Protein AF-A0A922IBK6-F1 (afdb_monomer_lite)

Structure (mmCIF, N/CA/C/O backbone):
data_AF-A0A922IBK6-F1
#
_entry.id   AF-A0A922IBK6-F1
#
loop_
_atom_site.group_PDB
_atom_site.id
_atom_site.type_symbol
_atom_site.label_atom_id
_atom_site.label_alt_id
_atom_site.label_comp_id
_atom_site.label_asym_id
_atom_site.label_entity_id
_atom_site.label_seq_id
_atom_site.pdbx_PDB_ins_code
_atom_site.Cartn_x
_atom_site.Cartn_y
_atom_site.Cartn_z
_atom_site.occupancy
_atom_site.B_iso_or_equiv
_atom_site.auth_seq_id
_atom_site.auth_comp_id
_atom_site.auth_asym_id
_atom_site.auth_atom_id
_atom_site.pdbx_PDB_model_num
ATOM 1 N N . MET A 1 1 ? -11.385 -10.817 -17.331 1.00 43.34 1 MET A N 1
ATOM 2 C CA . MET A 1 1 ? -9.987 -11.189 -17.031 1.00 43.34 1 MET A CA 1
ATOM 3 C C . MET A 1 1 ? -9.402 -10.031 -16.240 1.00 43.34 1 MET A C 1
ATOM 5 O O . MET A 1 1 ? -9.117 -8.999 -16.826 1.00 43.34 1 MET A O 1
ATOM 9 N N . ALA A 1 2 ? -9.418 -10.109 -14.909 1.00 59.72 2 ALA A N 1
ATOM 10 C CA . ALA A 1 2 ? -8.865 -9.042 -14.075 1.00 59.72 2 ALA A CA 1
ATOM 11 C C . ALA A 1 2 ? -7.346 -9.228 -14.001 1.00 59.72 2 ALA A C 1
ATOM 13 O O . ALA A 1 2 ? -6.892 -10.366 -13.886 1.00 59.72 2 ALA A O 1
ATOM 14 N N . ASN A 1 3 ? -6.583 -8.139 -14.106 1.00 81.62 3 ASN A N 1
ATOM 15 C CA . ASN A 1 3 ? -5.131 -8.172 -13.961 1.00 81.62 3 ASN A CA 1
ATOM 16 C C . ASN A 1 3 ? -4.776 -8.809 -12.599 1.00 81.62 3 ASN A C 1
ATOM 18 O O . ASN A 1 3 ? -5.258 -8.359 -11.556 1.00 81.62 3 ASN A O 1
ATOM 22 N N . VAL A 1 4 ? -3.996 -9.893 -12.635 1.00 84.56 4 VAL A N 1
ATOM 23 C CA . VAL A 1 4 ? -3.676 -10.713 -11.457 1.00 84.56 4 VAL A CA 1
ATOM 24 C C . VAL A 1 4 ? -2.837 -9.922 -10.455 1.00 84.56 4 VAL A C 1
ATOM 26 O O . VAL A 1 4 ? -3.129 -9.981 -9.265 1.00 84.56 4 VAL A O 1
ATOM 29 N N . ASP A 1 5 ? -1.888 -9.111 -10.922 1.00 81.81 5 ASP A N 1
ATOM 30 C CA . ASP A 1 5 ? -1.016 -8.301 -10.065 1.00 81.81 5 ASP A CA 1
ATOM 31 C C . ASP A 1 5 ? -1.802 -7.221 -9.322 1.00 81.81 5 ASP A C 1
ATOM 33 O O . ASP A 1 5 ? -1.612 -7.010 -8.125 1.00 81.81 5 ASP A O 1
ATOM 37 N N . ILE A 1 6 ? -2.763 -6.589 -10.003 1.00 85.19 6 ILE A N 1
ATOM 38 C CA . ILE A 1 6 ? -3.666 -5.612 -9.382 1.00 85.19 6 ILE A CA 1
ATOM 39 C C . ILE A 1 6 ? -4.563 -6.281 -8.342 1.00 85.19 6 ILE A C 1
ATOM 41 O O . ILE A 1 6 ? -4.773 -5.738 -7.256 1.00 85.19 6 ILE A O 1
ATOM 45 N N . LYS A 1 7 ? -5.080 -7.475 -8.642 1.00 87.44 7 LYS A N 1
ATOM 46 C CA . LYS A 1 7 ? -5.880 -8.237 -7.681 1.00 87.44 7 LYS A CA 1
ATOM 47 C C . LYS A 1 7 ? -5.050 -8.599 -6.444 1.00 87.44 7 LYS A C 1
ATOM 49 O O . LYS A 1 7 ? -5.514 -8.372 -5.329 1.00 87.44 7 LYS A O 1
ATOM 54 N N . CYS A 1 8 ? -3.822 -9.079 -6.636 1.00 86.31 8 CYS A N 1
ATOM 55 C CA . CYS A 1 8 ? -2.886 -9.360 -5.551 1.00 86.31 8 CYS A CA 1
ATOM 56 C C . CYS A 1 8 ? -2.598 -8.107 -4.718 1.00 86.31 8 CYS A C 1
ATOM 58 O O . CYS A 1 8 ? -2.681 -8.169 -3.496 1.00 86.31 8 CYS A O 1
ATOM 60 N N . LEU A 1 9 ? -2.329 -6.958 -5.349 1.00 86.75 9 LEU A N 1
ATOM 61 C CA . LEU A 1 9 ? -2.093 -5.688 -4.655 1.00 86.75 9 LEU A CA 1
ATOM 62 C C . LEU A 1 9 ? -3.268 -5.312 -3.739 1.00 86.75 9 LEU A C 1
ATOM 64 O O . LEU A 1 9 ? -3.070 -4.985 -2.567 1.00 86.75 9 LEU A O 1
ATOM 68 N N . VAL A 1 10 ? -4.495 -5.396 -4.260 1.00 90.38 10 VAL A N 1
ATOM 69 C CA . VAL A 1 10 ? -5.727 -5.108 -3.511 1.00 90.38 10 VAL A CA 1
ATOM 70 C C . VAL A 1 10 ? -5.885 -6.061 -2.324 1.00 90.38 10 VAL A C 1
ATOM 72 O O . VAL A 1 10 ? -6.144 -5.619 -1.203 1.00 90.38 10 VAL A O 1
ATOM 75 N N . GLU A 1 11 ? -5.669 -7.359 -2.534 1.00 89.44 11 GLU A N 1
ATOM 76 C CA . GLU A 1 11 ? -5.773 -8.378 -1.484 1.00 89.44 11 GLU A CA 1
ATOM 77 C C . GLU A 1 11 ? -4.698 -8.219 -0.394 1.00 89.44 11 GLU A C 1
ATOM 79 O O . GLU A 1 11 ? -5.013 -8.314 0.801 1.00 89.44 11 GLU A O 1
ATOM 84 N N . ILE A 1 12 ? -3.454 -7.926 -0.792 1.00 87.38 12 ILE A N 1
ATOM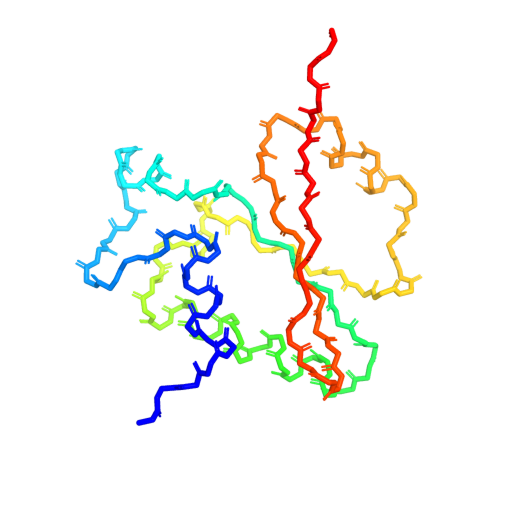 85 C CA . ILE A 1 12 ? -2.308 -7.695 0.097 1.00 87.38 12 ILE A CA 1
ATOM 86 C C . ILE A 1 12 ? -2.546 -6.469 0.972 1.00 87.38 12 ILE A C 1
ATOM 88 O O . ILE A 1 12 ? -2.301 -6.525 2.173 1.00 87.38 12 ILE A O 1
ATOM 92 N N . LEU A 1 13 ? -3.042 -5.368 0.412 1.00 88.38 13 LEU A N 1
ATOM 93 C CA . LEU A 1 13 ? -3.311 -4.159 1.192 1.00 88.38 13 LEU A CA 1
ATOM 94 C C . LEU A 1 13 ? -4.585 -4.281 2.046 1.00 88.38 13 LEU A C 1
ATOM 96 O O . LEU A 1 13 ? -4.746 -3.553 3.026 1.00 88.38 13 LEU A O 1
ATOM 100 N N . GLY A 1 14 ? -5.462 -5.240 1.734 1.00 90.88 14 GLY A N 1
ATOM 101 C CA . GLY A 1 14 ? -6.782 -5.354 2.359 1.00 90.88 14 GLY A CA 1
ATOM 102 C C . GLY A 1 14 ? -7.762 -4.302 1.839 1.00 90.88 14 GLY A C 1
ATOM 103 O O . GLY A 1 14 ? -8.677 -3.894 2.556 1.00 90.88 14 GLY A O 1
ATOM 104 N N . LEU A 1 15 ? -7.557 -3.849 0.602 1.00 92.25 15 LEU A N 1
ATOM 105 C CA . LEU A 1 15 ? -8.391 -2.843 -0.032 1.00 92.25 15 LEU A CA 1
ATOM 106 C C . LEU A 1 15 ? -9.745 -3.434 -0.428 1.00 92.25 15 LEU A C 1
ATOM 108 O O . LEU A 1 15 ? -9.852 -4.577 -0.877 1.00 92.25 15 LEU A O 1
ATOM 112 N N . LYS A 1 16 ? -10.796 -2.634 -0.270 1.00 92.56 16 LYS A N 1
ATOM 113 C CA . LYS A 1 16 ? -12.163 -2.971 -0.664 1.00 92.56 16 LYS A CA 1
ATOM 114 C C . LYS A 1 16 ? -12.703 -1.878 -1.571 1.00 92.56 16 LYS A C 1
ATOM 116 O O . LYS A 1 16 ? -12.617 -0.693 -1.254 1.00 92.56 16 LYS A O 1
ATOM 121 N N . TYR A 1 17 ? -13.264 -2.281 -2.705 1.00 90.88 17 TYR A N 1
ATOM 122 C CA . TYR A 1 17 ? -13.927 -1.351 -3.615 1.00 90.88 17 TYR A CA 1
ATOM 123 C C . TYR A 1 17 ? -15.145 -0.707 -2.943 1.00 90.88 17 TYR A C 1
ATOM 125 O O . TYR A 1 17 ? -15.800 -1.338 -2.112 1.00 90.88 17 TYR A O 1
ATOM 133 N N . ASN A 1 18 ? -15.450 0.533 -3.335 1.00 89.69 18 ASN A N 1
ATOM 134 C CA . ASN A 1 18 ? -16.565 1.336 -2.814 1.00 89.69 18 ASN A CA 1
ATOM 135 C C . ASN A 1 18 ? -16.502 1.623 -1.301 1.00 89.69 18 ASN A C 1
ATOM 137 O O . ASN A 1 18 ? -17.530 1.886 -0.682 1.00 89.69 18 ASN A O 1
ATOM 141 N N . ILE A 1 19 ? -15.309 1.569 -0.704 1.00 89.94 19 ILE A N 1
ATOM 142 C CA . ILE A 1 19 ? -15.060 2.005 0.672 1.00 89.94 19 ILE A CA 1
ATOM 143 C C . ILE A 1 19 ? -14.200 3.261 0.641 1.00 89.94 19 ILE A C 1
ATOM 145 O O . ILE A 1 19 ? -13.137 3.278 0.022 1.00 89.94 19 ILE A O 1
ATOM 149 N N . GLU A 1 20 ? -14.637 4.290 1.359 1.00 88.00 20 GLU A N 1
ATOM 150 C CA . GLU A 1 20 ? -13.835 5.480 1.620 1.00 88.00 20 GLU A CA 1
ATOM 151 C C . GLU A 1 20 ? -13.078 5.318 2.937 1.00 88.00 20 GLU A C 1
ATOM 153 O O . GLU A 1 20 ? -13.667 5.162 4.009 1.00 88.00 20 GLU A O 1
ATOM 158 N N . TYR A 1 21 ? -11.753 5.365 2.872 1.00 89.44 21 TYR A N 1
ATOM 159 C CA . TYR A 1 21 ? -10.878 5.172 4.024 1.00 89.44 21 TYR A CA 1
ATOM 160 C C . TYR A 1 21 ? -10.674 6.486 4.785 1.00 89.44 21 TYR A C 1
ATOM 162 O O . TYR A 1 21 ? -9.572 7.019 4.825 1.00 89.44 21 TYR A O 1
ATOM 170 N N . THR A 1 22 ? -11.753 7.042 5.337 1.00 86.88 22 THR A N 1
ATOM 171 C CA . THR A 1 22 ? -11.752 8.317 6.084 1.00 86.88 22 THR A C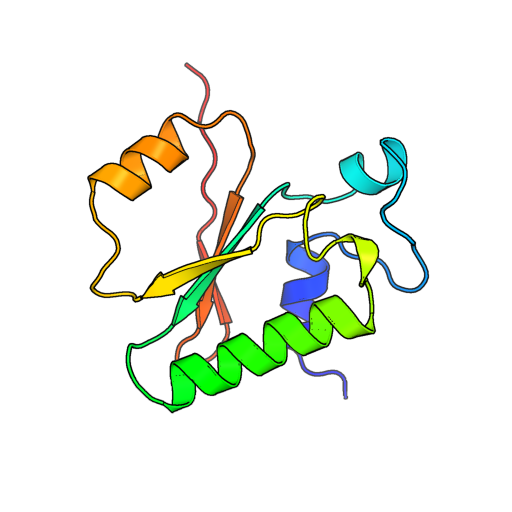A 1
ATOM 172 C C . THR A 1 22 ? -11.977 8.140 7.584 1.00 86.88 22 THR A C 1
ATOM 174 O O . THR A 1 22 ? -11.722 9.061 8.356 1.00 86.88 22 THR A O 1
ATOM 177 N N . THR A 1 23 ? -12.440 6.964 8.014 1.00 88.56 23 THR A N 1
ATOM 178 C CA . THR A 1 23 ? -12.723 6.645 9.419 1.00 88.56 23 THR A CA 1
ATOM 179 C C . THR A 1 23 ? -11.656 5.724 10.003 1.00 88.56 23 THR A C 1
ATOM 181 O O . THR A 1 23 ? -11.073 4.898 9.297 1.00 88.56 23 THR A O 1
ATOM 184 N N . ASP A 1 24 ? -11.446 5.797 11.319 1.00 86.62 24 ASP A N 1
ATOM 185 C CA . ASP A 1 24 ? -10.526 4.900 12.033 1.00 86.62 24 ASP A CA 1
ATOM 186 C C . ASP A 1 24 ? -10.877 3.419 11.845 1.00 86.62 24 ASP A C 1
ATOM 188 O O . ASP A 1 24 ? -9.990 2.568 11.812 1.00 86.62 24 ASP A O 1
ATOM 192 N N . GLU A 1 25 ? -12.165 3.092 11.734 1.00 89.56 25 GLU A N 1
ATOM 193 C CA . GLU A 1 25 ? -12.628 1.723 11.507 1.00 89.56 25 GLU A CA 1
ATOM 194 C C . GLU A 1 25 ? -12.208 1.214 10.124 1.00 89.56 25 GLU A C 1
ATOM 196 O O . GLU A 1 25 ? -11.632 0.129 10.010 1.00 89.56 25 GLU A O 1
ATOM 201 N N . HIS A 1 26 ? -12.411 2.019 9.077 1.00 89.56 26 HIS A N 1
ATOM 202 C CA . HIS A 1 26 ? -11.978 1.663 7.729 1.00 89.56 26 HIS A CA 1
ATOM 203 C C . HIS A 1 26 ? -10.452 1.600 7.638 1.00 89.56 26 HIS A C 1
ATOM 205 O O . HIS A 1 26 ? -9.921 0.648 7.066 1.00 89.56 26 HIS A O 1
ATOM 211 N N . MET A 1 27 ? -9.735 2.534 8.267 1.00 87.06 27 MET A N 1
ATOM 212 C CA . MET A 1 27 ? -8.270 2.508 8.317 1.00 87.06 27 MET A CA 1
ATOM 213 C C . MET A 1 27 ? -7.736 1.255 9.024 1.00 87.06 27 MET A C 1
ATOM 215 O O . MET A 1 27 ? -6.793 0.637 8.538 1.00 87.06 27 MET A O 1
ATOM 219 N N . LYS A 1 28 ? -8.371 0.810 10.118 1.00 87.94 28 LYS A N 1
ATOM 220 C CA . LYS A 1 28 ? -8.019 -0.443 10.819 1.00 87.94 28 LYS A CA 1
ATOM 221 C C . LYS A 1 28 ? -8.336 -1.706 10.017 1.00 87.94 28 LYS A C 1
ATOM 223 O O . LYS A 1 28 ? -7.823 -2.771 10.353 1.00 87.94 28 LYS A O 1
ATOM 228 N N . SER A 1 29 ? -9.179 -1.611 8.988 1.00 89.31 29 SER A N 1
ATOM 229 C CA . SER A 1 29 ? -9.479 -2.740 8.100 1.00 89.31 29 SER A CA 1
ATOM 230 C C . SER A 1 29 ? -8.366 -3.022 7.084 1.00 89.31 29 SER A C 1
ATOM 232 O O . SER A 1 29 ? -8.305 -4.130 6.544 1.00 89.31 29 SER A O 1
ATOM 234 N N . LEU A 1 30 ? -7.471 -2.054 6.849 1.00 89.44 30 LEU A N 1
ATOM 235 C CA . LEU A 1 30 ? -6.269 -2.252 6.045 1.00 89.44 30 LEU A CA 1
ATOM 236 C C . LEU A 1 30 ? -5.290 -3.174 6.773 1.00 89.44 30 LEU A C 1
ATOM 238 O O . LEU A 1 30 ? -5.140 -3.129 7.994 1.00 89.44 30 LEU A O 1
ATOM 242 N N . ARG A 1 31 ? -4.571 -3.998 6.008 1.00 88.56 31 ARG A N 1
ATOM 243 C CA . ARG A 1 31 ? -3.554 -4.904 6.570 1.00 88.56 31 ARG A CA 1
ATOM 244 C C . ARG A 1 31 ? -2.251 -4.180 6.914 1.00 88.56 31 ARG A C 1
ATOM 246 O O . ARG A 1 31 ? -1.501 -4.646 7.770 1.00 88.56 31 ARG A O 1
ATOM 253 N N . TYR A 1 32 ? -1.989 -3.057 6.247 1.00 86.44 32 TYR A N 1
ATOM 254 C CA . TYR A 1 32 ? -0.766 -2.269 6.370 1.00 86.44 32 TYR A CA 1
ATOM 255 C C . TYR A 1 32 ? -1.105 -0.781 6.424 1.00 86.44 32 TYR A C 1
ATOM 257 O O . TYR A 1 32 ? -2.023 -0.328 5.749 1.00 86.44 32 TYR A O 1
ATOM 265 N N . GLY A 1 33 ? -0.345 -0.023 7.218 1.00 81.31 33 GLY A N 1
ATOM 266 C CA . GLY A 1 33 ? -0.508 1.430 7.340 1.00 81.31 33 GLY A CA 1
ATOM 267 C C . GLY A 1 33 ? 0.400 2.231 6.405 1.00 81.31 33 GLY A C 1
ATOM 268 O O . GLY A 1 33 ? 0.293 3.453 6.341 1.00 81.31 33 GLY A O 1
ATOM 269 N N . ARG A 1 34 ? 1.330 1.560 5.716 1.00 82.81 34 ARG A N 1
ATOM 270 C CA . ARG A 1 34 ? 2.257 2.151 4.743 1.00 82.81 34 ARG A CA 1
ATOM 271 C C . ARG A 1 34 ? 2.489 1.185 3.592 1.00 82.81 34 ARG A C 1
ATOM 273 O O . ARG A 1 34 ? 2.641 -0.020 3.817 1.00 82.81 34 ARG A O 1
ATOM 280 N N . LEU A 1 35 ? 2.577 1.744 2.391 1.00 84.19 35 LEU A N 1
ATOM 281 C CA . LEU A 1 35 ? 2.959 1.034 1.179 1.00 84.19 35 LEU A CA 1
ATOM 282 C C . LEU A 1 35 ? 4.340 1.518 0.744 1.00 84.19 35 LEU A C 1
ATOM 284 O O . LEU A 1 35 ? 4.557 2.714 0.555 1.00 84.19 35 LEU A O 1
ATOM 288 N N . MET A 1 36 ? 5.258 0.576 0.574 1.00 84.31 36 MET A N 1
ATOM 289 C CA . MET A 1 36 ? 6.565 0.824 -0.006 1.00 84.31 36 MET A CA 1
ATOM 290 C C . MET A 1 36 ? 6.651 0.179 -1.379 1.00 84.31 36 MET A C 1
ATOM 292 O O . MET A 1 36 ? 6.375 -1.014 -1.514 1.00 84.31 36 MET A O 1
ATOM 296 N N . ILE A 1 37 ? 7.041 0.969 -2.374 1.00 84.19 37 ILE A N 1
ATOM 297 C CA . ILE A 1 37 ? 7.236 0.502 -3.746 1.00 84.19 37 ILE A CA 1
ATOM 298 C C . ILE A 1 37 ? 8.728 0.595 -4.056 1.00 84.19 37 ILE A C 1
ATOM 300 O O . ILE A 1 37 ? 9.318 1.671 -3.947 1.00 84.19 37 ILE A O 1
ATOM 304 N N . MET A 1 38 ? 9.316 -0.542 -4.419 1.00 82.12 38 MET A N 1
ATOM 305 C CA . MET A 1 38 ? 10.680 -0.654 -4.919 1.00 82.12 38 MET A CA 1
ATOM 306 C C . MET A 1 38 ? 10.659 -1.034 -6.394 1.00 82.12 38 MET A C 1
ATOM 308 O O . MET A 1 38 ? 10.070 -2.050 -6.772 1.00 82.12 38 MET A O 1
ATOM 312 N N . THR A 1 39 ? 11.313 -0.217 -7.212 1.00 79.75 39 THR A N 1
ATOM 313 C CA . THR A 1 39 ? 11.472 -0.443 -8.653 1.00 79.75 39 THR A CA 1
ATOM 314 C C . THR A 1 39 ? 12.917 -0.229 -9.075 1.00 79.75 39 THR A C 1
ATOM 316 O O . THR A 1 39 ? 13.694 0.424 -8.367 1.00 79.75 39 THR A O 1
ATOM 319 N N . ASP A 1 40 ? 13.256 -0.739 -10.257 1.00 77.62 40 ASP A N 1
ATOM 320 C CA . ASP A 1 40 ? 14.527 -0.444 -10.909 1.00 77.62 40 ASP A CA 1
ATOM 321 C C . ASP A 1 40 ? 14.679 1.062 -11.193 1.00 77.62 40 ASP A C 1
ATOM 323 O O . ASP A 1 40 ? 13.709 1.829 -11.223 1.00 77.62 40 ASP A O 1
ATOM 327 N N . GLN A 1 41 ? 15.929 1.501 -11.365 1.00 69.19 41 GLN A N 1
ATOM 328 C CA . GLN A 1 41 ? 16.287 2.907 -11.587 1.00 69.19 41 GLN A CA 1
ATOM 329 C C . GLN A 1 41 ? 16.046 3.419 -13.012 1.00 69.19 41 GLN A C 1
ATOM 331 O O . GLN A 1 41 ? 16.413 4.557 -13.320 1.00 69.19 41 GLN A O 1
ATOM 336 N N . ASP A 1 42 ? 15.444 2.623 -13.881 1.00 80.69 42 ASP A N 1
ATOM 337 C CA . ASP A 1 42 ? 15.211 2.994 -15.267 1.00 80.69 42 ASP A CA 1
ATOM 338 C C . ASP A 1 42 ? 13.901 3.802 -15.455 1.00 80.69 42 ASP A C 1
ATOM 340 O O . ASP A 1 42 ? 13.087 3.962 -14.531 1.00 80.69 42 ASP A O 1
ATOM 344 N N . PRO A 1 43 ? 13.698 4.398 -16.646 1.00 82.00 43 PRO A N 1
ATOM 345 C CA . PRO A 1 43 ? 12.467 5.121 -16.958 1.00 82.00 43 PRO A CA 1
ATOM 346 C C . PRO A 1 43 ? 11.197 4.267 -16.818 1.00 82.00 43 PRO A C 1
ATOM 348 O O . PRO A 1 43 ? 10.141 4.802 -16.467 1.00 82.00 43 PRO A O 1
ATOM 351 N N . ASP A 1 44 ? 11.295 2.956 -17.040 1.00 83.19 44 ASP A N 1
ATOM 352 C CA . ASP A 1 44 ? 10.167 2.031 -16.943 1.00 83.19 44 ASP A CA 1
ATOM 353 C C . ASP A 1 44 ? 9.728 1.834 -15.481 1.00 83.19 44 ASP A C 1
ATOM 355 O O . ASP A 1 44 ? 8.529 1.883 -15.188 1.00 83.19 44 ASP A O 1
ATOM 359 N N . GLY A 1 45 ? 10.676 1.753 -14.541 1.00 80.62 45 GLY A N 1
ATOM 360 C CA . GLY A 1 45 ? 10.436 1.734 -13.094 1.00 80.62 45 GLY A CA 1
ATOM 361 C C . GLY A 1 45 ? 9.693 2.978 -12.593 1.00 80.62 45 GLY A C 1
ATOM 362 O O . GLY A 1 45 ? 8.765 2.899 -11.779 1.00 80.62 45 GLY A O 1
ATOM 363 N N . THR A 1 46 ? 10.024 4.145 -13.149 1.00 82.00 46 THR A N 1
ATOM 364 C CA . THR A 1 46 ? 9.301 5.390 -12.843 1.00 82.00 46 THR A CA 1
ATOM 365 C C . THR A 1 46 ? 7.874 5.350 -13.389 1.00 82.00 46 THR A C 1
ATOM 367 O O . THR A 1 46 ? 6.922 5.721 -12.696 1.00 82.00 46 THR A O 1
ATOM 370 N N . HIS A 1 47 ? 7.706 4.871 -14.621 1.00 82.69 47 HIS A N 1
ATOM 371 C CA . HIS A 1 47 ? 6.406 4.828 -15.274 1.00 82.69 47 HIS A CA 1
ATOM 372 C C . HIS A 1 47 ? 5.447 3.853 -14.576 1.00 82.69 47 HIS A C 1
ATOM 374 O O . HIS A 1 47 ? 4.308 4.222 -14.277 1.00 82.69 47 HIS A O 1
ATOM 380 N N . ILE A 1 48 ? 5.911 2.649 -14.222 1.00 84.06 48 ILE A N 1
ATOM 381 C CA . ILE A 1 48 ? 5.091 1.652 -13.520 1.00 84.06 48 ILE A CA 1
ATOM 382 C C . ILE A 1 48 ? 4.700 2.118 -12.111 1.00 84.06 48 ILE A C 1
ATOM 384 O O . ILE A 1 48 ? 3.554 1.938 -11.693 1.00 84.06 48 ILE A O 1
ATOM 388 N N . THR A 1 49 ? 5.606 2.807 -11.411 1.00 84.19 49 THR A N 1
ATOM 389 C CA . THR A 1 49 ? 5.311 3.430 -10.115 1.00 84.19 49 THR A CA 1
ATOM 390 C C . THR A 1 49 ? 4.196 4.464 -10.249 1.00 84.19 49 THR A C 1
ATOM 392 O O . THR A 1 49 ? 3.238 4.454 -9.471 1.00 84.19 49 THR A O 1
ATOM 395 N N . GLY A 1 50 ? 4.270 5.319 -11.274 1.00 87.00 50 GLY A N 1
ATOM 396 C CA . GLY A 1 50 ? 3.226 6.295 -11.581 1.00 87.00 50 GLY A CA 1
ATOM 397 C C . GLY A 1 50 ? 1.865 5.645 -11.843 1.00 87.00 50 GLY A C 1
ATOM 398 O O . GLY A 1 50 ? 0.850 6.126 -11.339 1.00 87.00 50 GLY A O 1
ATOM 399 N N . LEU A 1 51 ? 1.833 4.517 -12.561 1.00 89.19 51 LEU A N 1
ATOM 400 C CA . LEU A 1 51 ? 0.599 3.769 -12.817 1.00 89.19 51 LEU A CA 1
ATOM 401 C C . LEU A 1 51 ? -0.031 3.216 -11.533 1.00 89.19 51 LEU A C 1
ATOM 403 O O . LEU A 1 51 ? -1.248 3.305 -11.373 1.00 89.19 51 LEU A O 1
ATOM 407 N N . ILE A 1 52 ? 0.768 2.691 -10.601 1.00 88.12 52 ILE A N 1
ATOM 408 C CA . ILE A 1 52 ? 0.265 2.176 -9.316 1.00 88.12 52 ILE A CA 1
ATOM 409 C C . ILE A 1 52 ? -0.274 3.307 -8.444 1.00 88.12 52 ILE A C 1
ATOM 411 O O . ILE A 1 52 ? -1.365 3.184 -7.885 1.00 88.12 52 ILE A O 1
ATOM 415 N N . ILE A 1 53 ? 0.452 4.425 -8.352 1.00 88.50 53 ILE A N 1
ATOM 416 C CA . ILE A 1 53 ? -0.014 5.602 -7.610 1.00 88.50 53 ILE A CA 1
ATOM 417 C C . ILE A 1 53 ? -1.324 6.109 -8.215 1.00 88.50 53 ILE A C 1
ATOM 419 O O . ILE A 1 53 ? -2.280 6.349 -7.481 1.00 88.50 53 ILE A O 1
ATOM 423 N N . ASN A 1 54 ? -1.400 6.216 -9.544 1.00 90.19 54 ASN A N 1
ATOM 424 C CA . ASN A 1 54 ? -2.612 6.644 -10.235 1.00 90.19 54 ASN A CA 1
ATOM 425 C C . ASN A 1 54 ? -3.782 5.678 -9.998 1.00 90.19 54 ASN A C 1
ATOM 427 O O . ASN A 1 54 ? -4.903 6.120 -9.769 1.00 90.19 54 ASN A O 1
ATOM 431 N N . PHE A 1 55 ? -3.529 4.368 -9.999 1.00 91.50 55 PHE A N 1
ATOM 432 C CA . PHE A 1 55 ? -4.536 3.359 -9.681 1.00 91.50 55 PHE A CA 1
ATOM 433 C C . PHE A 1 55 ? -5.094 3.541 -8.261 1.00 91.50 55 PHE A C 1
ATOM 435 O O . PHE A 1 55 ? -6.311 3.613 -8.088 1.00 91.50 55 PHE A O 1
ATOM 442 N N . ILE A 1 56 ? -4.226 3.677 -7.252 1.00 90.31 56 ILE A N 1
ATOM 443 C CA . ILE A 1 56 ? -4.658 3.902 -5.864 1.00 90.31 56 ILE A CA 1
ATOM 444 C C . ILE A 1 56 ? -5.406 5.233 -5.749 1.00 90.31 56 ILE A C 1
ATOM 446 O O . ILE A 1 56 ? -6.461 5.279 -5.126 1.00 90.31 56 ILE A O 1
ATOM 450 N N . HIS A 1 57 ? -4.908 6.292 -6.387 1.00 90.06 57 HIS A N 1
ATOM 451 C CA . HIS A 1 57 ? -5.545 7.606 -6.380 1.00 90.06 57 HIS A CA 1
ATOM 452 C C . HIS A 1 57 ? -6.940 7.590 -7.020 1.00 90.06 57 HIS A C 1
ATOM 454 O O . HIS A 1 57 ? -7.852 8.232 -6.511 1.00 90.06 57 HIS A O 1
ATOM 460 N N . TYR A 1 58 ? -7.124 6.841 -8.109 1.00 92.00 58 TYR A N 1
ATOM 461 C CA . TYR A 1 58 ? -8.401 6.754 -8.812 1.00 92.00 58 TYR A CA 1
ATOM 462 C C . TYR A 1 58 ? -9.481 6.044 -7.985 1.00 92.00 58 TYR A C 1
ATOM 464 O O . TYR A 1 58 ? -10.612 6.519 -7.919 1.00 92.00 58 TYR A O 1
ATOM 472 N N . TYR A 1 59 ? -9.146 4.916 -7.350 1.00 92.38 59 TYR A N 1
ATOM 473 C CA . TYR A 1 59 ? -10.122 4.120 -6.594 1.00 92.38 59 TYR A CA 1
ATOM 474 C C . TYR A 1 59 ? -10.263 4.545 -5.127 1.00 92.38 59 TYR A C 1
ATOM 476 O O . TYR A 1 59 ? -11.351 4.433 -4.565 1.00 92.38 59 TYR A O 1
ATOM 484 N N . TRP A 1 60 ? -9.183 5.023 -4.506 1.00 92.75 60 TRP A N 1
ATOM 485 C CA . TRP A 1 60 ? -9.123 5.385 -3.087 1.00 92.75 60 TRP A CA 1
ATOM 486 C C . TRP A 1 60 ? -8.317 6.677 -2.879 1.00 92.75 60 TRP A C 1
ATOM 488 O O . TRP A 1 60 ? -7.266 6.658 -2.228 1.00 92.75 60 TRP A O 1
ATOM 498 N N . PRO A 1 61 ? -8.800 7.825 -3.387 1.00 89.75 61 PRO A N 1
ATOM 499 C CA . PRO A 1 61 ? -8.079 9.096 -3.303 1.00 89.75 61 PRO A CA 1
ATOM 500 C C . PRO A 1 61 ? -7.750 9.494 -1.860 1.00 89.75 61 PRO A C 1
ATOM 502 O O . PRO A 1 61 ? -6.704 10.082 -1.609 1.00 89.75 61 PRO A O 1
ATOM 505 N N . THR A 1 62 ? -8.588 9.103 -0.894 1.00 86.31 62 THR A N 1
ATOM 506 C CA . THR A 1 62 ? -8.402 9.408 0.534 1.00 86.31 62 THR A CA 1
ATOM 507 C C . THR A 1 62 ? -7.151 8.765 1.133 1.00 86.31 62 THR A C 1
ATOM 509 O O . THR A 1 62 ? -6.660 9.231 2.156 1.00 86.31 62 THR A O 1
ATOM 512 N N . LEU A 1 63 ? -6.614 7.708 0.514 1.00 86.19 63 LEU A N 1
ATOM 513 C CA . LEU A 1 63 ? -5.382 7.064 0.966 1.00 86.19 63 LEU A CA 1
ATOM 514 C C . LEU A 1 63 ? -4.132 7.842 0.547 1.00 86.19 63 LEU A C 1
ATOM 516 O O . LEU A 1 63 ? -3.119 7.782 1.244 1.00 86.19 63 LEU A O 1
ATOM 520 N N . ILE A 1 64 ? -4.192 8.586 -0.561 1.00 80.81 64 ILE A N 1
ATOM 521 C CA . ILE A 1 64 ? -3.055 9.350 -1.069 1.00 80.81 64 ILE A CA 1
ATOM 522 C C . ILE A 1 64 ? -2.914 10.628 -0.250 1.00 80.81 64 ILE A C 1
ATOM 524 O O . ILE A 1 64 ? -3.539 11.632 -0.558 1.00 80.81 64 ILE A O 1
ATOM 528 N N . ASN A 1 65 ? -2.041 10.567 0.759 1.00 67.06 65 ASN A N 1
ATOM 529 C CA . ASN A 1 65 ? -1.550 11.691 1.561 1.00 67.06 65 ASN A CA 1
ATOM 530 C C . ASN A 1 65 ? -2.655 12.514 2.286 1.00 67.06 65 ASN A C 1
ATOM 532 O O . ASN A 1 65 ? -3.421 13.223 1.639 1.00 67.06 65 ASN A O 1
ATOM 536 N N . PRO A 1 66 ? -2.740 12.508 3.634 1.00 62.31 66 PRO A N 1
ATOM 537 C CA . PRO A 1 66 ? -1.748 12.024 4.603 1.00 62.31 66 PRO A CA 1
ATOM 538 C C . PRO A 1 66 ? -2.036 10.636 5.209 1.00 62.31 66 PRO A C 1
ATOM 540 O O . PRO A 1 66 ? -1.268 10.189 6.058 1.00 62.31 66 PRO A O 1
ATOM 543 N N . LEU A 1 67 ? -3.122 9.953 4.821 1.00 64.69 67 LEU A N 1
ATOM 544 C CA . LEU A 1 67 ? -3.600 8.759 5.542 1.00 64.69 67 LEU A CA 1
ATOM 545 C C . LEU A 1 67 ? -2.768 7.491 5.295 1.00 64.69 67 LEU A C 1
ATOM 547 O O . LEU A 1 67 ? -2.587 6.702 6.221 1.00 64.69 67 LEU A O 1
ATOM 551 N N . MET A 1 68 ? -2.219 7.310 4.091 1.00 71.06 68 MET A N 1
ATOM 552 C CA . MET A 1 68 ? -1.258 6.248 3.791 1.00 71.06 68 MET A CA 1
ATOM 553 C C . MET A 1 68 ? -0.046 6.834 3.053 1.00 71.06 68 MET A C 1
ATOM 555 O O . MET A 1 68 ? -0.114 7.103 1.853 1.00 71.06 68 MET A O 1
ATOM 559 N N . PRO A 1 69 ? 1.090 7.040 3.742 1.00 70.62 69 PRO A N 1
ATOM 560 C CA . PRO A 1 69 ? 2.328 7.428 3.082 1.00 70.62 69 PRO A CA 1
ATOM 561 C C . PRO A 1 69 ? 2.771 6.329 2.108 1.00 70.62 69 PRO A C 1
ATOM 563 O O . PRO A 1 69 ? 3.030 5.196 2.527 1.00 70.62 69 PRO A O 1
ATOM 566 N N . ILE A 1 70 ? 2.857 6.671 0.821 1.00 71.25 70 ILE A N 1
ATOM 567 C CA . ILE A 1 70 ? 3.532 5.849 -0.186 1.00 71.25 70 ILE A CA 1
ATOM 568 C C . ILE A 1 70 ? 4.992 6.282 -0.201 1.00 71.25 70 ILE A C 1
ATOM 570 O O . ILE A 1 70 ? 5.289 7.441 -0.492 1.00 71.25 70 ILE A O 1
ATOM 574 N N . ILE A 1 71 ? 5.891 5.365 0.146 1.00 70.44 71 ILE A N 1
ATOM 575 C CA . IL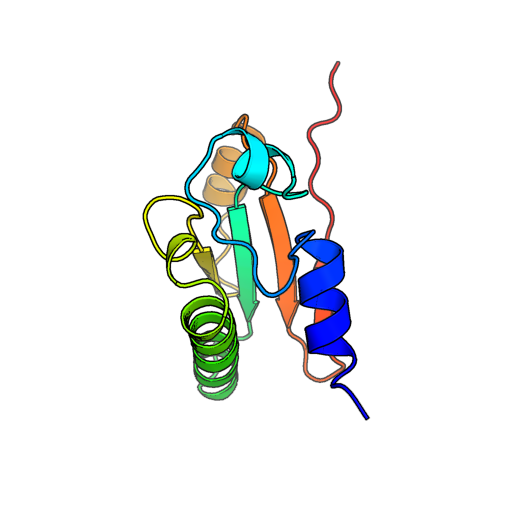E A 1 71 ? 7.331 5.625 0.150 1.00 70.44 71 ILE A CA 1
ATOM 576 C C . ILE A 1 71 ? 7.939 4.936 -1.067 1.00 70.44 71 ILE A C 1
ATOM 578 O O . ILE A 1 71 ? 7.778 3.727 -1.251 1.00 70.44 71 ILE A O 1
ATOM 582 N N . LEU A 1 72 ? 8.601 5.726 -1.907 1.00 68.81 72 LEU A N 1
ATOM 583 C CA . LEU A 1 72 ? 9.254 5.257 -3.120 1.00 68.81 72 LEU A CA 1
ATOM 584 C C . LEU A 1 72 ? 10.734 5.056 -2.828 1.00 68.81 72 LEU A C 1
ATOM 586 O O . LEU A 1 72 ? 11.404 6.005 -2.425 1.00 68.81 72 LEU A O 1
ATOM 590 N N . TYR A 1 73 ? 11.225 3.840 -3.045 1.00 71.44 73 TYR A N 1
ATOM 591 C CA . TYR A 1 73 ? 12.642 3.530 -2.931 1.00 71.44 73 TYR A CA 1
ATOM 592 C C . TYR A 1 73 ? 13.174 2.960 -4.231 1.00 71.44 73 TYR A C 1
ATOM 594 O O . TYR A 1 73 ? 12.543 2.130 -4.881 1.00 71.44 73 TYR A O 1
ATOM 602 N N . ARG A 1 74 ? 14.371 3.402 -4.594 1.00 68.62 74 ARG A N 1
ATOM 603 C CA . ARG A 1 74 ? 15.130 2.832 -5.699 1.00 68.62 74 ARG A CA 1
ATOM 604 C C . ARG A 1 74 ? 15.929 1.650 -5.152 1.00 68.62 74 ARG A C 1
ATOM 606 O O . ARG A 1 74 ? 16.468 1.738 -4.049 1.00 68.62 74 ARG A O 1
ATOM 613 N N . ILE A 1 75 ? 15.936 0.521 -5.865 1.00 64.44 75 ILE A N 1
ATOM 614 C CA . ILE A 1 75 ? 16.469 -0.763 -5.354 1.00 64.44 75 ILE A CA 1
ATOM 615 C C . ILE A 1 75 ? 17.933 -0.665 -4.890 1.00 64.44 75 ILE A C 1
ATOM 617 O O . ILE A 1 75 ? 18.330 -1.306 -3.922 1.00 64.44 75 ILE A O 1
ATOM 621 N N . ASP A 1 76 ? 18.722 0.167 -5.548 1.00 61.47 76 ASP A N 1
ATOM 622 C CA . ASP A 1 76 ? 20.133 0.442 -5.277 1.00 61.47 76 ASP A CA 1
ATOM 623 C C . ASP A 1 76 ? 20.379 1.517 -4.202 1.00 61.47 76 ASP A C 1
ATOM 625 O O . ASP A 1 76 ? 21.493 1.642 -3.696 1.00 61.47 76 ASP A O 1
ATOM 629 N N . GLU A 1 77 ? 19.348 2.271 -3.824 1.00 61.66 77 GLU A N 1
ATOM 630 C CA . GLU A 1 77 ? 19.444 3.445 -2.951 1.00 61.66 77 GLU A CA 1
ATOM 631 C C . GLU A 1 77 ? 18.880 3.185 -1.547 1.00 61.66 77 GLU A C 1
ATOM 633 O O . GLU A 1 77 ? 18.888 4.074 -0.698 1.00 61.66 77 GLU A O 1
ATOM 638 N N . LEU A 1 78 ? 18.423 1.955 -1.268 1.00 61.41 78 LEU A N 1
ATOM 639 C CA . LEU A 1 78 ? 17.907 1.580 0.045 1.00 61.41 78 LEU A CA 1
ATOM 640 C C . LEU A 1 78 ? 19.051 1.498 1.067 1.00 61.41 78 LEU A C 1
ATOM 642 O O . LEU A 1 78 ? 19.639 0.445 1.329 1.00 61.41 78 LEU A O 1
ATOM 646 N N . LEU A 1 79 ? 19.380 2.644 1.656 1.00 60.78 79 LEU A N 1
ATOM 647 C CA . LEU A 1 79 ? 20.429 2.749 2.654 1.00 60.78 79 LEU A CA 1
ATOM 648 C C . LEU A 1 79 ? 20.032 1.961 3.908 1.00 60.78 79 LEU A C 1
ATOM 650 O O . LEU A 1 79 ? 18.903 2.038 4.398 1.00 60.78 79 LEU A O 1
ATOM 654 N N . ALA A 1 80 ? 21.004 1.266 4.507 1.00 63.06 80 ALA A N 1
ATOM 655 C CA . ALA A 1 80 ? 20.816 0.521 5.757 1.00 63.06 80 ALA A CA 1
ATOM 656 C C . ALA A 1 80 ? 20.192 1.373 6.886 1.00 63.06 80 ALA A C 1
ATOM 658 O O . ALA A 1 80 ? 19.498 0.849 7.757 1.00 63.06 80 ALA A O 1
ATOM 659 N N . ASN A 1 81 ? 20.401 2.692 6.850 1.00 61.72 81 ASN A N 1
ATOM 660 C CA . ASN A 1 81 ? 19.829 3.646 7.800 1.00 61.72 81 ASN A CA 1
ATOM 661 C C . ASN A 1 81 ? 18.315 3.839 7.630 1.00 61.72 81 ASN A C 1
ATOM 663 O O . ASN A 1 81 ? 17.607 3.982 8.627 1.00 61.72 81 ASN A O 1
ATOM 667 N N . GLU A 1 82 ? 17.800 3.815 6.403 1.00 66.88 82 GLU A N 1
ATOM 668 C CA . GLU A 1 82 ? 16.362 3.933 6.153 1.00 66.88 82 GLU A CA 1
ATOM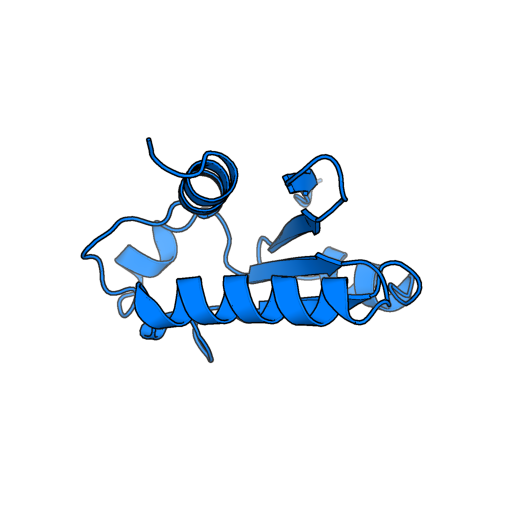 669 C C . GLU A 1 82 ? 15.637 2.642 6.501 1.00 66.88 82 GLU A C 1
ATOM 671 O O . GLU A 1 82 ? 14.622 2.682 7.196 1.00 66.88 82 GLU A O 1
ATOM 676 N N . LEU A 1 83 ? 16.236 1.494 6.167 1.00 66.06 83 LEU A N 1
ATOM 677 C CA . LEU A 1 83 ? 15.796 0.200 6.684 1.00 66.06 83 LEU A CA 1
ATOM 678 C C . LEU A 1 83 ? 15.724 0.217 8.212 1.00 66.06 83 LEU A C 1
ATOM 680 O O . LEU A 1 83 ? 14.706 -0.163 8.783 1.00 66.06 83 LEU A O 1
ATOM 684 N N . LYS A 1 84 ? 16.768 0.703 8.892 1.00 65.81 84 LYS A N 1
ATOM 685 C CA . LYS A 1 84 ? 16.792 0.794 10.357 1.00 65.81 84 LYS A CA 1
ATOM 686 C C . LYS A 1 84 ? 15.665 1.677 10.906 1.00 65.81 84 LYS A C 1
ATOM 688 O O . LYS A 1 84 ? 14.970 1.260 11.829 1.00 65.81 84 LYS A O 1
ATOM 693 N N . SER A 1 85 ? 15.425 2.837 10.297 1.00 68.44 85 SER A N 1
ATOM 694 C CA . SER A 1 85 ? 14.296 3.716 10.638 1.00 68.44 85 SER A CA 1
ATOM 695 C C . SER A 1 85 ? 12.939 3.017 10.457 1.00 68.44 85 SER A C 1
ATOM 697 O O . SER A 1 85 ? 12.052 3.121 11.310 1.00 68.44 85 SER A O 1
ATOM 699 N N . MET A 1 86 ? 12.777 2.223 9.393 1.00 66.62 86 MET A N 1
ATOM 700 C CA . MET A 1 86 ? 11.578 1.405 9.198 1.00 66.62 86 MET A CA 1
ATOM 701 C C . MET A 1 86 ? 11.432 0.318 10.267 1.00 66.62 86 MET A C 1
ATOM 703 O O . MET A 1 86 ? 10.335 0.139 10.793 1.00 66.62 86 MET A O 1
ATOM 707 N N . TYR A 1 87 ? 12.520 -0.379 10.611 1.00 64.88 87 TYR A N 1
ATOM 708 C CA . TYR A 1 87 ? 12.543 -1.405 11.662 1.00 64.88 87 TYR A CA 1
ATOM 709 C C . TYR A 1 87 ? 12.173 -0.840 13.042 1.00 64.88 87 TYR A C 1
ATOM 711 O O . TYR A 1 87 ? 11.561 -1.529 13.863 1.00 64.88 87 TYR A O 1
ATOM 719 N N . GLU A 1 88 ? 12.521 0.417 13.306 1.00 72.00 88 GLU A N 1
ATOM 720 C CA . GLU A 1 88 ? 12.197 1.108 14.554 1.00 72.00 88 GLU A CA 1
ATOM 721 C C . GLU A 1 88 ? 10.747 1.634 14.588 1.00 72.00 88 GLU A C 1
ATOM 723 O O . GLU A 1 88 ? 10.201 1.880 15.670 1.00 72.00 88 GLU A O 1
ATOM 728 N N . SER A 1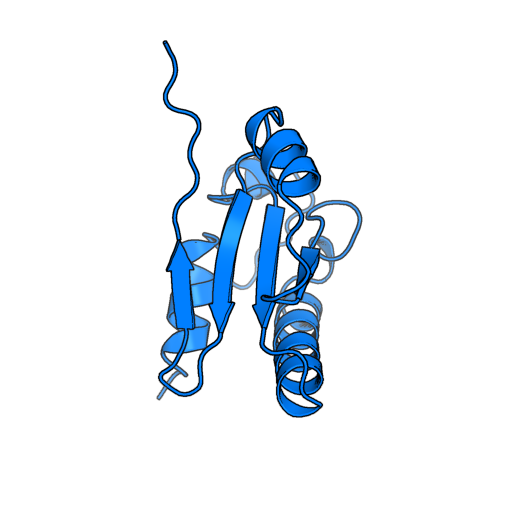 89 ? 10.075 1.741 13.435 1.00 68.75 89 SER A N 1
ATOM 729 C CA . SER A 1 89 ? 8.698 2.231 13.344 1.00 68.75 89 SER A CA 1
ATOM 730 C C . SER A 1 89 ? 7.670 1.258 13.937 1.00 68.75 89 SER A C 1
ATOM 732 O O . SER A 1 89 ? 7.741 0.043 13.767 1.00 68.75 89 SER A O 1
ATOM 734 N N . LYS A 1 90 ? 6.640 1.801 14.603 1.00 72.56 90 LYS A N 1
ATOM 735 C CA . LYS A 1 90 ? 5.482 1.026 15.094 1.00 72.56 90 LYS A CA 1
ATOM 736 C C . LYS A 1 90 ? 4.439 0.734 14.004 1.00 72.56 90 LYS A C 1
ATOM 738 O O . LYS A 1 90 ? 3.485 0.008 14.271 1.00 72.56 90 LYS A O 1
ATOM 743 N N . VAL A 1 91 ? 4.586 1.304 12.804 1.00 73.69 91 VAL A N 1
ATOM 744 C CA . VAL A 1 91 ? 3.616 1.167 11.708 1.00 73.69 91 VAL A CA 1
ATOM 745 C C . VAL A 1 91 ? 3.984 -0.017 10.819 1.00 73.69 91 VAL A C 1
ATOM 747 O O . VAL A 1 91 ? 5.087 -0.080 10.279 1.00 73.69 91 VAL A O 1
ATOM 750 N N . THR A 1 92 ? 3.047 -0.946 10.631 1.00 77.69 92 THR A N 1
ATOM 751 C CA . THR A 1 92 ? 3.244 -2.091 9.735 1.00 77.69 92 THR A CA 1
ATOM 752 C C . THR A 1 92 ? 3.318 -1.611 8.286 1.00 77.69 92 THR A C 1
ATOM 754 O O . THR A 1 92 ? 2.389 -0.966 7.794 1.00 77.69 92 THR A O 1
ATOM 757 N N . THR A 1 93 ? 4.427 -1.924 7.618 1.00 77.25 93 THR A N 1
ATOM 758 C CA . THR A 1 93 ? 4.732 -1.501 6.245 1.00 77.25 93 THR A CA 1
ATOM 759 C C . THR A 1 93 ? 4.837 -2.736 5.363 1.00 77.25 93 THR A C 1
ATOM 761 O O . THR A 1 93 ? 5.507 -3.695 5.743 1.00 77.25 93 THR A O 1
ATOM 764 N N . VAL A 1 94 ? 4.184 -2.723 4.202 1.00 81.25 94 VAL A N 1
ATOM 765 C CA . VAL A 1 94 ? 4.399 -3.755 3.180 1.00 81.25 94 VAL A CA 1
ATOM 766 C C . VAL A 1 94 ? 5.398 -3.255 2.153 1.00 81.25 94 VAL A C 1
ATOM 768 O O . VAL A 1 94 ? 5.273 -2.126 1.674 1.00 81.25 94 VAL A O 1
ATOM 771 N N . LEU A 1 95 ? 6.371 -4.105 1.821 1.00 79.44 95 LEU A N 1
ATOM 772 C CA . LEU A 1 95 ? 7.262 -3.878 0.698 1.00 79.44 95 LEU A CA 1
ATOM 773 C C . LEU A 1 95 ? 6.750 -4.623 -0.533 1.00 79.44 95 LEU A C 1
ATOM 775 O O . LEU A 1 95 ? 6.508 -5.835 -0.493 1.00 79.44 95 LEU A O 1
ATOM 779 N N . ILE A 1 96 ? 6.637 -3.886 -1.632 1.00 80.31 96 ILE A N 1
ATOM 780 C CA . ILE A 1 96 ? 6.353 -4.416 -2.956 1.00 80.31 96 ILE A CA 1
ATOM 781 C C . ILE A 1 96 ? 7.548 -4.111 -3.848 1.00 80.31 96 ILE A C 1
ATOM 783 O O . ILE A 1 96 ? 7.906 -2.952 -4.033 1.00 80.31 96 ILE A O 1
ATOM 787 N N . VAL A 1 97 ? 8.152 -5.164 -4.385 1.00 77.88 97 VAL A N 1
ATOM 788 C CA . VAL A 1 97 ? 9.218 -5.099 -5.381 1.00 77.88 97 VAL A CA 1
ATOM 789 C C . VAL A 1 97 ? 8.602 -5.454 -6.727 1.00 77.88 97 VAL A C 1
ATOM 791 O O . VAL A 1 97 ? 7.995 -6.515 -6.881 1.00 77.88 97 VAL A O 1
ATOM 794 N N . LEU A 1 98 ? 8.728 -4.555 -7.695 1.00 72.44 98 LEU A N 1
ATOM 795 C CA . LEU A 1 98 ? 8.283 -4.806 -9.061 1.00 72.44 98 LEU A CA 1
ATOM 796 C C . LEU A 1 98 ? 9.485 -5.248 -9.880 1.00 72.44 98 LEU A C 1
ATOM 798 O O . LEU A 1 98 ? 10.481 -4.535 -9.949 1.00 72.44 98 LEU A O 1
ATOM 802 N N . THR A 1 99 ? 9.378 -6.428 -10.478 1.00 68.19 99 THR A N 1
ATOM 803 C CA . THR A 1 99 ? 10.402 -7.004 -11.356 1.00 68.19 99 THR A CA 1
ATOM 804 C C . THR A 1 99 ? 9.794 -7.272 -12.728 1.00 68.19 99 THR A C 1
ATOM 806 O O . THR A 1 99 ? 8.567 -7.287 -12.862 1.00 68.19 99 THR A O 1
ATOM 809 N N . TRP A 1 100 ? 10.618 -7.522 -13.750 1.00 62.88 100 TRP A N 1
ATOM 810 C CA . TRP A 1 100 ? 10.101 -7.851 -15.086 1.00 62.88 100 TRP A CA 1
ATOM 811 C C . TRP A 1 100 ? 9.226 -9.124 -15.087 1.00 62.88 100 TRP A C 1
ATOM 813 O O . TRP A 1 100 ? 8.361 -9.266 -15.948 1.00 62.88 100 TRP A O 1
ATOM 823 N N . ASP A 1 101 ? 9.428 -10.030 -14.120 1.00 65.19 101 ASP A N 1
ATOM 824 C CA . ASP A 1 101 ? 8.669 -11.279 -13.947 1.00 65.19 101 ASP A CA 1
ATOM 825 C C . ASP A 1 101 ? 7.366 -11.100 -13.139 1.00 65.19 101 ASP A C 1
ATOM 827 O O . ASP A 1 101 ? 6.620 -12.061 -12.939 1.00 65.19 101 ASP A O 1
ATOM 831 N N . GLY A 1 102 ? 7.069 -9.878 -12.680 1.00 66.75 102 GLY A N 1
ATOM 832 C CA . GLY A 1 102 ? 5.837 -9.538 -11.969 1.00 66.75 102 GLY A CA 1
ATOM 833 C C . GLY A 1 102 ? 6.050 -8.982 -10.559 1.00 66.75 102 GLY A C 1
ATOM 834 O O . GLY A 1 102 ? 7.151 -8.581 -10.161 1.00 66.75 102 GLY A O 1
ATOM 835 N N . LEU A 1 103 ? 4.945 -8.918 -9.808 1.00 71.00 103 LEU A N 1
ATOM 836 C CA . LEU A 1 103 ? 4.898 -8.362 -8.457 1.00 71.00 103 LEU A CA 1
ATOM 837 C C . LEU A 1 103 ? 5.442 -9.360 -7.425 1.00 71.00 103 LEU A C 1
ATOM 839 O O . LEU A 1 103 ? 4.867 -10.425 -7.203 1.00 71.00 103 LEU A O 1
ATOM 843 N N . VAL A 1 104 ? 6.514 -8.978 -6.731 1.00 72.25 104 VAL A N 1
ATOM 844 C CA . VAL A 1 104 ? 7.105 -9.740 -5.626 1.00 72.25 104 VAL A CA 1
ATOM 845 C C . VAL A 1 104 ? 6.880 -8.971 -4.327 1.00 72.25 104 VAL A C 1
ATOM 847 O O . VAL A 1 104 ? 7.151 -7.777 -4.240 1.00 72.25 104 VAL A O 1
ATOM 850 N N . THR A 1 105 ? 6.378 -9.633 -3.284 1.00 63.03 105 THR A N 1
ATOM 851 C CA . THR A 1 105 ? 6.156 -8.992 -1.977 1.00 63.03 105 THR A CA 1
ATOM 852 C C . THR A 1 105 ? 7.055 -9.584 -0.898 1.00 63.03 105 THR A C 1
ATOM 854 O O . THR A 1 105 ? 7.188 -10.801 -0.774 1.00 63.03 105 THR A O 1
ATOM 857 N N . GLY A 1 106 ? 7.671 -8.700 -0.109 1.00 59.75 106 GLY A N 1
ATOM 858 C CA . GLY A 1 106 ? 8.386 -9.040 1.116 1.00 59.75 106 GLY A CA 1
ATOM 859 C C . GLY A 1 106 ? 7.576 -8.596 2.331 1.00 59.75 106 GLY A C 1
ATOM 860 O O . GLY A 1 106 ? 7.226 -7.421 2.461 1.00 59.75 106 GLY A O 1
ATOM 861 N N . TYR A 1 107 ? 7.269 -9.525 3.238 1.00 55.00 107 TYR A N 1
ATOM 862 C CA . TYR A 1 107 ? 6.590 -9.203 4.492 1.00 55.00 107 TYR A CA 1
ATOM 863 C C . TYR A 1 107 ? 7.597 -8.748 5.551 1.00 55.00 107 TYR A C 1
ATOM 865 O O . TYR A 1 107 ? 8.430 -9.537 5.992 1.00 55.00 107 TYR A O 1
ATOM 873 N N . PHE A 1 108 ? 7.476 -7.502 6.014 1.00 52.34 108 PHE A N 1
ATOM 874 C CA . PHE A 1 108 ? 8.254 -6.990 7.141 1.00 52.34 108 PHE A CA 1
ATOM 875 C C . PHE A 1 108 ? 7.349 -6.829 8.363 1.00 52.34 108 PHE A C 1
ATOM 877 O O . PHE A 1 108 ? 6.510 -5.930 8.437 1.00 52.34 108 PHE A O 1
ATOM 884 N N . ARG A 1 109 ? 7.527 -7.706 9.357 1.00 42.69 109 ARG A N 1
ATOM 885 C CA . ARG A 1 109 ? 6.892 -7.587 10.675 1.00 42.69 109 ARG A CA 1
ATOM 886 C C . ARG A 1 109 ? 7.954 -7.605 11.750 1.00 42.69 109 ARG A C 1
ATOM 888 O O . ARG A 1 109 ? 8.783 -8.507 11.796 1.00 42.69 109 ARG A O 1
ATOM 895 N N . LYS A 1 110 ? 7.862 -6.651 12.673 1.00 42.06 110 LYS A N 1
ATOM 896 C CA . LYS A 1 110 ? 8.572 -6.727 13.945 1.00 42.06 110 LYS A CA 1
ATOM 897 C C . LYS A 1 110 ? 8.051 -7.943 14.722 1.00 42.06 110 LYS A C 1
ATOM 899 O O . LYS A 1 110 ? 6.893 -7.956 15.145 1.00 42.06 110 LYS A O 1
ATOM 904 N N . ALA A 1 111 ? 8.879 -8.975 14.862 1.00 36.09 111 ALA A N 1
ATOM 905 C CA . ALA A 1 111 ? 8.663 -10.016 15.857 1.00 36.09 111 ALA A CA 1
ATOM 906 C C . ALA A 1 111 ? 8.901 -9.378 17.231 1.00 36.09 111 ALA A C 1
ATOM 908 O O . ALA A 1 111 ? 9.957 -8.793 17.468 1.00 36.09 111 ALA A O 1
ATOM 909 N N . TRP A 1 112 ? 7.893 -9.402 18.098 1.00 40.88 112 TRP A N 1
ATOM 910 C CA . TRP A 1 112 ? 8.057 -8.951 19.474 1.00 40.88 112 TRP A CA 1
ATOM 911 C C . TRP A 1 112 ? 8.889 -9.990 20.233 1.00 40.88 11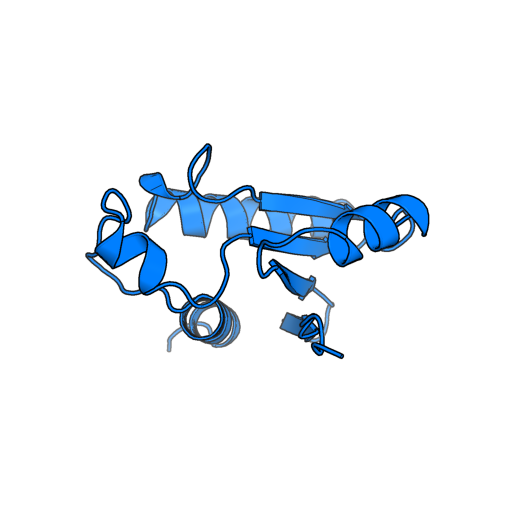2 TRP A C 1
ATOM 913 O O . TRP A 1 112 ? 8.563 -11.177 20.190 1.00 40.88 112 TRP A O 1
ATOM 923 N N . GLY A 1 113 ? 9.944 -9.521 20.895 1.00 38.12 113 GLY A N 1
ATOM 924 C CA . GLY A 1 113 ? 10.573 -10.134 22.061 1.00 38.12 113 GLY A CA 1
ATOM 925 C C . GLY A 1 113 ? 10.444 -9.164 23.225 1.00 38.12 113 GLY A C 1
ATOM 926 O O . GLY A 1 113 ? 10.434 -7.940 22.942 1.00 38.12 113 GLY A O 1
#

Organism: Dermatophagoides farinae (NCBI:txid6954)

InterPro domains:
  IPR001154 DNA topoisomerase II, eukaryotic-type [PR01158] (2-15)
  IPR001154 DNA topoisomerase II, eukaryotic-type [PR01158] (48-63)
  IPR006171 TOPRIM domain [PS50880] (1-80)
  IPR013759 DNA topoisomerase, type IIA, subunit B, C-terminal [G3DSA:3.40.50.670] (1-66)
  IPR013760 DNA topoisomerase, type IIA-like domain superfamily [SSF56719] (2-74)
  IPR050634 DNA Topoisomerase II [PTHR10169] (1-65)

Foldseek 3Di:
DDDPQVVVVCVQQQHDFPDACPDPVSLVSTPFQEEEEEEAPDPVRVVVVVVVLVVCCVRHVNCDPDRYDYHYDYPVRPDPVVVVVVLPDPTFYKYWYQDPVGIDTDGDDDDDD

Secondary structure (DSSP, 8-state):
---HHHHHHHHHHT--TT--TTSHHHHHHSS-SEEEEEE-SSHHHHHHHHHHHHHHHHH-GGGBTTTB-EEEEETTT--HHHHHHHHH-SS-EEEEEEETTEEEEEEE-----

Sequence (113 aa):
MANVDIKCLVEILGLKYNIEYTTDEHMKSLRYGRLMIMTDQDPDGTHITGLIINFIHYYWPTLINPLMPIILYRIDELLANELKSMYESKVTTVLIVLTWDGLVTGYFRKAWG

Radius of gyration: 14.25 Å; chains: 1; bounding box: 37×23×39 Å

pLDDT: mean 76.59, std 13.44, range [36.09, 92.75]